Protein AF-A0ABD4Z8G9-F1 (afdb_monomer)

Organism: NCBI:txid3050454

Sequence (138 aa):
MVWISKREIAYYIILRKAFNNRTFNLGEALDILSLFGSKNIGRKTIKKLVKKGFIEKVDELNYNVVEIEKAFEKLLNQYMMQRLFKNLKSKGYNVKIDVKNNSIVLTTCDQTLEKVIKILNFISLSVECEEYPVSSTL

Radius of gyration: 20.99 Å; Cα contacts (8 Å, |Δi|>4): 150; chains: 1; bounding box: 60×24×59 Å

Mean predicted aligned error: 8.54 Å

Structure (mmCIF, N/CA/C/O backbone):
data_AF-A0ABD4Z8G9-F1
#
_entry.id   AF-A0ABD4Z8G9-F1
#
l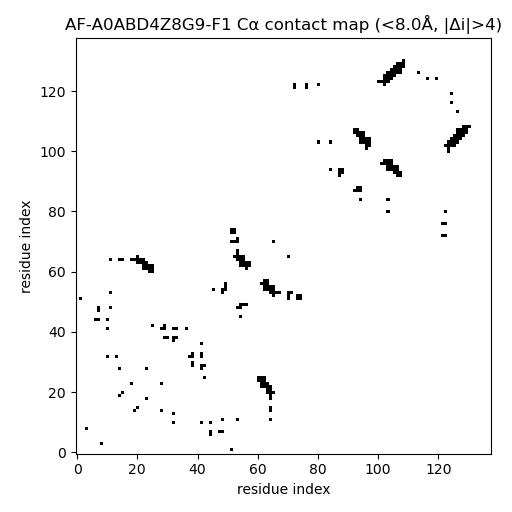oop_
_atom_site.group_PDB
_atom_site.id
_atom_site.type_symbol
_atom_site.label_atom_id
_atom_site.label_alt_id
_atom_site.label_comp_id
_atom_site.label_asym_id
_atom_site.label_entity_id
_atom_site.label_seq_id
_atom_site.pdbx_PDB_ins_code
_atom_site.Cartn_x
_atom_site.Cartn_y
_atom_site.Cartn_z
_atom_site.occupancy
_atom_site.B_iso_or_equiv
_atom_site.auth_seq_id
_atom_site.auth_comp_id
_atom_site.auth_asym_id
_atom_site.auth_atom_id
_atom_site.pdbx_PDB_model_num
ATOM 1 N N . MET A 1 1 ? 3.509 0.303 11.993 1.00 52.38 1 MET A N 1
ATOM 2 C CA . MET A 1 1 ? 2.725 0.991 10.942 1.00 52.38 1 MET A CA 1
ATOM 3 C C . MET A 1 1 ? 3.594 1.094 9.697 1.00 52.38 1 MET A C 1
ATOM 5 O O . MET A 1 1 ? 4.687 1.640 9.785 1.00 52.38 1 MET A O 1
ATOM 9 N N . VAL A 1 2 ? 3.195 0.485 8.578 1.00 62.44 2 VAL A N 1
ATOM 10 C CA . VAL A 1 2 ? 3.995 0.512 7.342 1.00 62.44 2 VAL A CA 1
ATOM 11 C C . VAL A 1 2 ? 3.710 1.827 6.620 1.00 62.44 2 VAL A C 1
ATOM 13 O O . VAL A 1 2 ? 2.725 1.942 5.903 1.00 62.44 2 VAL A O 1
ATOM 16 N N . TRP A 1 3 ? 4.549 2.838 6.838 1.00 81.75 3 TRP A N 1
ATOM 17 C CA . TRP A 1 3 ? 4.409 4.135 6.172 1.00 81.75 3 TRP A CA 1
ATOM 18 C C . TRP A 1 3 ? 4.888 4.072 4.716 1.00 81.75 3 TRP A C 1
ATOM 20 O O . TRP A 1 3 ? 5.807 3.310 4.395 1.00 81.75 3 TRP A O 1
ATOM 30 N N . ILE A 1 4 ? 4.284 4.864 3.827 1.00 89.31 4 ILE A N 1
ATOM 31 C CA . ILE A 1 4 ? 4.756 5.049 2.450 1.00 89.31 4 ILE A CA 1
ATOM 32 C C . ILE A 1 4 ? 5.826 6.151 2.401 1.00 89.31 4 ILE A C 1
ATOM 34 O O . ILE A 1 4 ? 5.638 7.271 2.862 1.00 89.31 4 ILE A O 1
ATOM 38 N N . SER A 1 5 ? 7.005 5.824 1.886 1.00 93.56 5 SER A N 1
ATOM 39 C CA . SER A 1 5 ? 8.129 6.756 1.773 1.00 93.56 5 SER A CA 1
ATOM 40 C C . SER A 1 5 ? 7.945 7.724 0.603 1.00 93.56 5 SER A C 1
ATOM 42 O O . SER A 1 5 ? 7.310 7.389 -0.395 1.00 93.56 5 SER A O 1
ATOM 44 N N . LYS A 1 6 ? 8.598 8.893 0.667 1.00 94.44 6 LYS A N 1
ATOM 45 C CA . LYS A 1 6 ? 8.582 9.895 -0.418 1.00 94.44 6 LYS A CA 1
ATOM 46 C C . LYS A 1 6 ? 8.962 9.301 -1.783 1.00 94.44 6 LYS A C 1
ATOM 48 O O . LYS A 1 6 ? 8.342 9.623 -2.787 1.00 94.44 6 LYS A O 1
ATOM 53 N N . ARG A 1 7 ? 9.944 8.390 -1.814 1.00 94.56 7 ARG A N 1
ATOM 54 C CA . ARG A 1 7 ? 10.370 7.700 -3.044 1.00 94.56 7 ARG A CA 1
ATOM 55 C C . ARG A 1 7 ? 9.288 6.779 -3.597 1.00 94.56 7 ARG A C 1
ATOM 57 O O . ARG A 1 7 ? 9.069 6.761 -4.799 1.00 94.56 7 ARG A O 1
ATOM 64 N N . GLU A 1 8 ? 8.635 6.006 -2.732 1.00 96.06 8 GLU A N 1
ATOM 65 C CA . GLU A 1 8 ? 7.536 5.129 -3.147 1.00 96.06 8 GLU A CA 1
ATOM 66 C C . GLU A 1 8 ? 6.378 5.945 -3.725 1.00 96.06 8 GLU A C 1
ATOM 68 O O . GLU A 1 8 ? 5.884 5.583 -4.786 1.00 96.06 8 GLU A O 1
ATOM 73 N N . ILE A 1 9 ? 6.016 7.070 -3.094 1.00 96.00 9 ILE A N 1
ATOM 74 C CA . ILE A 1 9 ? 5.004 7.998 -3.624 1.00 96.00 9 ILE A CA 1
ATOM 75 C C . ILE A 1 9 ? 5.425 8.521 -5.002 1.00 96.00 9 ILE A C 1
ATOM 77 O O . ILE A 1 9 ? 4.644 8.448 -5.945 1.00 96.00 9 ILE A O 1
ATOM 81 N N . ALA A 1 10 ? 6.660 9.013 -5.141 1.00 97.12 10 ALA A N 1
ATOM 82 C CA . ALA A 1 10 ? 7.152 9.542 -6.412 1.00 97.12 10 ALA A CA 1
ATOM 83 C C . ALA A 1 10 ? 7.095 8.486 -7.527 1.00 97.12 10 ALA A C 1
ATOM 85 O O . ALA A 1 10 ? 6.591 8.756 -8.613 1.00 97.12 10 ALA A O 1
ATOM 86 N N . TYR A 1 11 ? 7.552 7.264 -7.244 1.00 97.50 11 TYR A N 1
ATOM 87 C CA . TYR A 1 11 ? 7.546 6.177 -8.223 1.00 97.50 11 TYR A CA 1
ATOM 88 C C . TYR A 1 11 ? 6.119 5.747 -8.564 1.00 97.50 11 TYR A C 1
ATOM 90 O O . TYR A 1 11 ? 5.823 5.525 -9.732 1.00 97.50 11 TYR A O 1
ATOM 98 N N . TYR A 1 12 ? 5.217 5.689 -7.583 1.00 97.31 12 TYR A N 1
ATOM 99 C CA . TYR A 1 12 ? 3.798 5.449 -7.831 1.00 97.31 12 TYR A CA 1
ATOM 100 C C . TYR A 1 12 ? 3.193 6.507 -8.766 1.00 97.31 12 TYR A C 1
ATOM 102 O O . TYR A 1 12 ? 2.537 6.143 -9.738 1.00 97.31 12 TYR A O 1
ATOM 110 N N . ILE A 1 13 ? 3.457 7.799 -8.532 1.00 97.19 13 ILE A N 1
ATOM 111 C CA . ILE A 1 13 ? 2.956 8.888 -9.386 1.00 97.19 13 ILE A CA 1
ATOM 112 C C . ILE A 1 13 ? 3.489 8.749 -10.816 1.00 97.19 13 ILE A C 1
ATOM 114 O O . ILE A 1 13 ? 2.711 8.862 -11.762 1.00 97.19 13 ILE A O 1
ATOM 118 N N . ILE A 1 14 ? 4.786 8.467 -10.982 1.00 97.44 14 ILE A N 1
ATOM 119 C CA . ILE A 1 14 ? 5.402 8.254 -12.301 1.00 97.44 14 ILE A CA 1
ATOM 120 C C . ILE A 1 14 ? 4.717 7.091 -13.026 1.00 97.44 14 ILE A C 1
ATOM 122 O O . ILE A 1 14 ? 4.275 7.255 -14.161 1.00 97.44 14 ILE A O 1
ATOM 126 N N . LEU A 1 15 ? 4.567 5.942 -12.360 1.00 97.25 15 LEU A N 1
ATOM 127 C CA . LEU A 1 15 ? 3.907 4.771 -12.940 1.00 97.25 15 LEU A CA 1
ATOM 128 C C . LEU A 1 15 ? 2.438 5.060 -13.278 1.00 97.25 15 LEU A C 1
ATOM 130 O O . LEU A 1 15 ? 1.980 4.694 -14.356 1.00 97.25 15 LEU A O 1
ATOM 134 N N . ARG A 1 1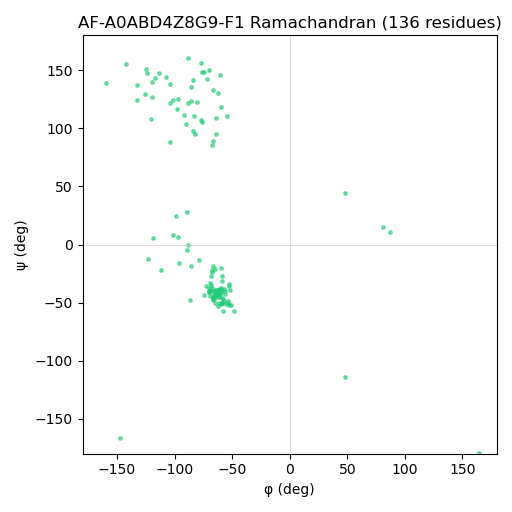6 ? 1.702 5.769 -12.410 1.00 96.25 16 ARG A N 1
ATOM 135 C CA . ARG A 1 16 ? 0.305 6.153 -12.666 1.00 96.25 16 ARG A CA 1
ATOM 136 C C . ARG A 1 16 ? 0.189 7.075 -13.877 1.00 96.25 16 ARG A C 1
ATOM 138 O O . ARG A 1 16 ? -0.743 6.925 -14.654 1.00 96.25 16 ARG A O 1
ATOM 145 N N . LYS A 1 17 ? 1.118 8.015 -14.058 1.00 96.06 17 LYS A N 1
ATOM 146 C CA . LYS A 1 17 ? 1.126 8.912 -15.224 1.00 96.06 17 LYS A CA 1
ATOM 147 C C . LYS A 1 17 ? 1.537 8.200 -16.511 1.00 96.06 17 LYS A C 1
ATOM 149 O O . LYS A 1 17 ? 0.980 8.513 -17.554 1.00 96.06 17 LYS A O 1
ATOM 154 N N . ALA A 1 18 ? 2.467 7.251 -16.432 1.00 96.31 18 ALA A N 1
ATOM 155 C CA . ALA A 1 18 ? 2.937 6.497 -17.589 1.00 96.31 18 ALA A CA 1
ATOM 156 C C . ALA A 1 18 ? 1.922 5.453 -18.075 1.00 96.31 18 ALA A C 1
ATOM 158 O O . ALA A 1 18 ? 1.703 5.316 -19.275 1.00 96.31 18 ALA A O 1
ATOM 159 N N . PHE A 1 19 ? 1.304 4.720 -17.147 1.00 95.56 19 PHE A N 1
ATOM 160 C CA . PHE A 1 19 ? 0.488 3.548 -17.473 1.00 95.56 19 PHE A CA 1
ATOM 161 C C . PHE A 1 19 ? -1.003 3.750 -17.196 1.00 95.56 19 PHE A C 1
ATOM 163 O O . PHE A 1 19 ? -1.831 3.090 -17.814 1.00 95.56 19 PHE A O 1
ATOM 170 N N . ASN A 1 20 ? -1.378 4.689 -16.324 1.00 88.62 20 ASN A N 1
ATOM 171 C CA . ASN A 1 20 ? -2.762 4.963 -15.937 1.00 88.62 20 ASN A CA 1
ATOM 172 C C . ASN A 1 20 ? -3.529 3.674 -15.567 1.00 88.62 20 ASN A C 1
ATOM 174 O O . ASN A 1 20 ? -3.174 3.027 -14.583 1.00 88.62 20 ASN A O 1
ATOM 178 N N . ASN A 1 21 ? -4.540 3.295 -16.357 1.00 85.25 21 ASN A N 1
ATOM 179 C CA . ASN A 1 21 ? -5.347 2.081 -16.173 1.00 85.25 21 ASN A CA 1
ATOM 180 C C . ASN A 1 21 ? -4.879 0.898 -17.044 1.00 85.25 21 ASN A C 1
ATOM 182 O O . ASN A 1 21 ? -5.555 -0.126 -17.106 1.00 85.25 21 ASN A O 1
ATOM 186 N N . ARG A 1 22 ? -3.752 1.036 -17.747 1.00 94.38 22 ARG A N 1
ATOM 187 C CA . ARG A 1 22 ? -3.174 -0.018 -18.579 1.00 94.38 22 ARG A CA 1
ATOM 188 C C . ARG A 1 22 ? -2.316 -0.951 -17.725 1.00 94.38 22 ARG A C 1
ATOM 190 O O . ARG A 1 22 ? -1.554 -0.503 -16.868 1.00 94.38 22 ARG A O 1
ATOM 197 N N . THR A 1 23 ? -2.387 -2.240 -18.035 1.00 96.38 23 THR A N 1
ATOM 198 C CA . THR A 1 23 ? -1.432 -3.235 -17.548 1.00 96.38 23 THR A CA 1
ATOM 199 C C . THR A 1 23 ? -0.047 -2.987 -18.131 1.00 96.38 23 THR A C 1
ATOM 201 O O . THR A 1 23 ? 0.103 -2.776 -19.336 1.00 96.38 23 THR A O 1
ATOM 204 N N . PHE A 1 24 ? 0.963 -3.019 -17.270 1.00 96.81 24 PHE A N 1
ATOM 205 C CA . PHE A 1 24 ? 2.360 -2.838 -17.643 1.00 96.81 24 PHE A CA 1
ATOM 206 C C . PHE A 1 24 ? 3.195 -4.022 -17.178 1.00 96.81 24 PHE A C 1
ATOM 208 O O . PHE A 1 24 ? 2.924 -4.615 -16.126 1.00 96.81 24 PHE A O 1
ATOM 215 N N . ASN A 1 25 ? 4.236 -4.349 -17.936 1.00 97.19 25 ASN A N 1
ATOM 216 C CA . ASN A 1 25 ? 5.181 -5.377 -17.522 1.00 97.19 25 ASN A CA 1
ATOM 217 C C . ASN A 1 25 ? 6.315 -4.785 -16.664 1.00 97.19 25 ASN A C 1
ATOM 219 O O . ASN A 1 25 ? 6.595 -3.581 -16.679 1.00 97.19 25 ASN A O 1
ATOM 223 N N . LEU A 1 26 ? 7.001 -5.639 -15.899 1.00 96.31 26 LEU A N 1
ATOM 224 C CA . LEU A 1 26 ? 8.090 -5.204 -15.021 1.00 96.31 26 LEU A CA 1
ATOM 225 C C . LEU A 1 26 ? 9.200 -4.462 -15.779 1.00 96.31 26 LEU A C 1
ATOM 227 O O . LEU A 1 26 ? 9.771 -3.523 -15.234 1.00 96.31 26 LEU A O 1
ATOM 231 N N . GLY A 1 27 ? 9.530 -4.898 -16.996 1.00 96.88 27 GLY A N 1
ATOM 232 C CA . GLY A 1 27 ? 10.587 -4.309 -17.818 1.00 96.88 27 GLY A CA 1
ATOM 233 C C . GLY A 1 27 ? 10.292 -2.853 -18.162 1.00 96.88 27 GLY A C 1
ATOM 234 O O . GLY A 1 27 ? 11.085 -1.982 -17.813 1.00 96.88 27 GLY A O 1
ATOM 235 N N . GLU A 1 28 ? 9.108 -2.591 -18.719 1.00 96.94 28 GLU A N 1
ATOM 236 C CA . GLU A 1 28 ? 8.621 -1.250 -19.071 1.00 96.94 28 GLU A CA 1
ATOM 237 C C . GLU A 1 28 ? 8.688 -0.299 -17.872 1.00 96.94 28 GLU A C 1
ATOM 239 O O . GLU A 1 28 ? 9.231 0.805 -17.955 1.00 96.94 28 GLU A O 1
ATOM 244 N N . ALA A 1 29 ? 8.187 -0.746 -16.716 1.00 97.31 29 ALA A N 1
ATOM 245 C CA . ALA A 1 29 ? 8.243 0.053 -15.499 1.00 97.31 29 ALA A CA 1
ATOM 246 C C . ALA A 1 29 ? 9.682 0.331 -15.051 1.00 97.31 29 ALA A C 1
ATOM 248 O O . ALA A 1 29 ? 9.987 1.440 -14.612 1.00 97.31 29 ALA A O 1
ATOM 249 N N . LEU A 1 30 ? 10.577 -0.656 -15.139 1.00 97.75 30 LEU A N 1
ATOM 250 C CA . LEU A 1 30 ? 11.975 -0.477 -14.754 1.00 97.75 30 LEU A CA 1
ATOM 251 C C . LEU A 1 30 ? 12.736 0.433 -15.711 1.00 97.75 30 LEU A C 1
ATOM 253 O O . LEU A 1 30 ? 13.609 1.157 -15.238 1.00 97.75 30 LEU A O 1
ATOM 257 N N . ASP A 1 31 ? 12.417 0.428 -17.000 1.00 97.81 31 ASP A N 1
ATOM 258 C CA . ASP A 1 31 ? 13.040 1.325 -17.970 1.00 97.81 31 ASP A CA 1
ATOM 259 C C . ASP A 1 31 ? 12.667 2.781 -17.671 1.00 97.81 31 ASP A C 1
ATOM 261 O O . ASP A 1 31 ? 13.561 3.618 -17.537 1.00 97.81 31 ASP A O 1
ATOM 265 N N . ILE A 1 32 ? 11.390 3.067 -17.391 1.00 97.44 32 ILE A N 1
ATOM 266 C CA . ILE A 1 32 ? 10.945 4.413 -16.987 1.00 97.44 32 ILE A CA 1
ATOM 267 C C . ILE A 1 32 ? 11.556 4.823 -15.643 1.00 97.44 32 ILE A C 1
ATOM 269 O O . ILE A 1 32 ? 12.123 5.908 -15.506 1.00 97.44 32 ILE A O 1
ATOM 273 N N . LEU A 1 33 ? 11.465 3.962 -14.626 1.00 97.44 33 LEU A N 1
ATOM 274 C CA . LEU A 1 33 ? 11.974 4.281 -13.289 1.00 97.44 33 LEU A CA 1
ATOM 275 C C . LEU A 1 33 ? 13.502 4.396 -13.253 1.00 97.44 33 LEU A C 1
ATOM 277 O O . LEU A 1 33 ? 14.030 5.054 -12.352 1.00 97.44 33 LEU A O 1
ATOM 281 N N . SER A 1 34 ? 14.208 3.790 -14.215 1.00 97.00 34 SER A N 1
ATOM 282 C CA . SER A 1 34 ? 15.668 3.864 -14.283 1.00 97.00 34 SER A CA 1
ATOM 283 C C . SER A 1 34 ? 16.196 5.278 -14.542 1.00 97.00 34 SER A C 1
ATOM 285 O O . SER A 1 34 ? 17.316 5.597 -14.149 1.00 97.00 34 SER A O 1
ATOM 287 N N . LEU A 1 35 ? 15.356 6.160 -15.094 1.00 96.38 35 LEU A N 1
ATOM 288 C CA . LEU A 1 35 ? 15.661 7.583 -15.262 1.00 96.38 35 LEU A CA 1
ATOM 289 C C . LEU A 1 35 ? 15.787 8.327 -13.919 1.00 96.38 35 LEU A C 1
ATOM 291 O O . LEU A 1 35 ? 16.374 9.403 -13.857 1.00 96.38 35 LEU A O 1
ATOM 295 N N . PHE A 1 36 ? 15.260 7.753 -12.832 1.00 95.06 36 PHE A N 1
ATOM 296 C CA . PHE A 1 36 ? 15.213 8.360 -11.497 1.00 95.06 36 PHE A CA 1
ATOM 297 C C . PHE A 1 36 ? 15.976 7.548 -10.435 1.00 95.06 36 PHE A C 1
ATOM 299 O O . PHE A 1 36 ? 15.883 7.837 -9.237 1.00 95.06 36 PHE A O 1
ATOM 306 N N . GLY A 1 37 ? 16.676 6.480 -10.822 1.00 93.44 37 GLY A N 1
ATOM 307 C CA . GLY A 1 37 ? 17.413 5.610 -9.904 1.00 93.44 37 GLY A CA 1
ATOM 308 C C . GLY A 1 37 ? 17.791 4.273 -10.533 1.00 93.44 37 GLY A C 1
ATOM 309 O O . GLY A 1 37 ? 17.484 3.996 -11.679 1.00 93.44 37 GLY A O 1
ATOM 310 N N . SER A 1 38 ? 18.460 3.388 -9.793 1.00 96.81 38 SER A N 1
ATOM 311 C CA . SER A 1 38 ? 18.841 2.089 -10.363 1.00 96.81 38 SER A CA 1
ATOM 312 C C . SER A 1 38 ? 17.632 1.168 -10.579 1.00 96.81 38 SER A C 1
ATOM 314 O O . SER A 1 38 ? 16.685 1.164 -9.784 1.00 96.81 38 SER A O 1
ATOM 316 N N . LYS A 1 39 ? 17.701 0.286 -11.590 1.00 96.50 39 LYS A N 1
ATOM 317 C CA . LYS A 1 39 ? 16.686 -0.766 -11.827 1.00 96.50 39 LYS A CA 1
ATOM 318 C C . LYS A 1 39 ? 16.434 -1.621 -10.574 1.00 96.50 39 LYS A C 1
ATOM 320 O O . LYS A 1 39 ? 15.299 -1.994 -10.281 1.00 96.50 39 LYS A O 1
ATOM 325 N N . ASN A 1 40 ? 17.467 -1.853 -9.761 1.00 96.94 40 ASN A N 1
ATOM 326 C CA . ASN A 1 40 ? 17.345 -2.547 -8.475 1.00 96.94 40 ASN A CA 1
ATOM 327 C C . ASN A 1 40 ? 16.471 -1.790 -7.465 1.00 96.94 40 ASN A C 1
ATOM 329 O O . ASN A 1 40 ? 15.667 -2.409 -6.760 1.00 96.94 40 ASN A O 1
ATOM 333 N N . ILE A 1 41 ? 16.606 -0.462 -7.386 1.00 96.12 41 ILE A N 1
ATOM 334 C CA . ILE A 1 41 ? 15.748 0.377 -6.541 1.00 96.12 41 ILE A CA 1
ATOM 335 C C . ILE A 1 41 ? 14.317 0.359 -7.080 1.00 96.12 41 ILE A C 1
ATOM 337 O O . ILE A 1 41 ? 13.402 0.120 -6.293 1.00 96.12 41 ILE A O 1
ATOM 341 N N . GLY A 1 42 ? 14.125 0.516 -8.395 1.00 97.12 42 GLY A N 1
ATOM 342 C CA . GLY A 1 42 ? 12.820 0.383 -9.056 1.00 97.12 42 GLY A CA 1
ATOM 343 C C . GLY A 1 42 ? 12.112 -0.918 -8.687 1.00 97.12 42 GLY A C 1
ATOM 344 O O . GLY A 1 42 ? 11.004 -0.894 -8.148 1.00 97.12 42 GLY A O 1
ATOM 345 N N . ARG A 1 43 ? 12.798 -2.056 -8.837 1.00 96.81 43 ARG A N 1
ATOM 346 C CA . ARG A 1 43 ? 12.247 -3.387 -8.534 1.00 96.81 43 ARG A CA 1
ATOM 347 C C . ARG A 1 43 ? 11.861 -3.528 -7.062 1.00 96.81 43 ARG A C 1
ATOM 349 O O . ARG A 1 43 ? 10.798 -4.063 -6.747 1.00 96.81 43 ARG A O 1
ATOM 356 N N . LYS A 1 44 ? 12.706 -3.045 -6.143 1.00 96.44 44 LYS A N 1
ATOM 357 C CA . LYS A 1 44 ? 12.399 -3.045 -4.702 1.00 96.44 44 LYS A CA 1
ATOM 358 C C . LYS A 1 44 ? 11.194 -2.157 -4.388 1.00 96.44 44 LYS A C 1
ATOM 360 O O . LYS A 1 44 ? 10.350 -2.561 -3.593 1.00 96.44 44 LYS A O 1
ATOM 365 N N . THR A 1 45 ? 11.102 -0.980 -5.001 1.00 96.88 45 THR A N 1
ATOM 366 C CA . THR A 1 45 ? 9.988 -0.047 -4.802 1.00 96.88 45 THR A CA 1
ATOM 367 C C . THR A 1 45 ? 8.675 -0.628 -5.317 1.00 96.88 45 THR A C 1
ATOM 369 O O 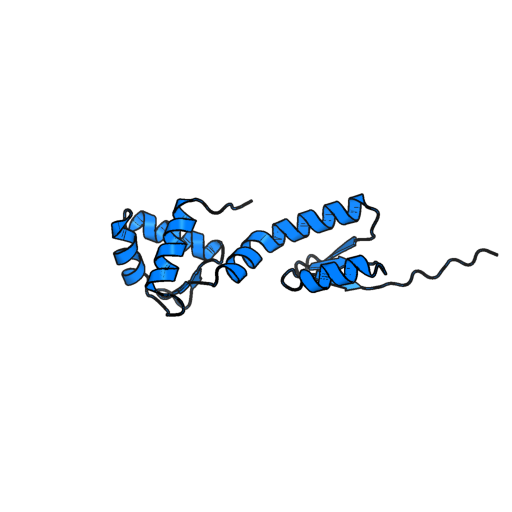. THR A 1 45 ? 7.706 -0.626 -4.565 1.00 96.88 45 THR A O 1
ATOM 372 N N . ILE A 1 46 ? 8.650 -1.221 -6.516 1.00 96.44 46 ILE A N 1
ATOM 373 C CA . ILE A 1 46 ? 7.458 -1.898 -7.059 1.00 96.44 46 ILE A CA 1
ATOM 374 C C . ILE A 1 46 ? 6.987 -2.998 -6.103 1.00 96.44 46 ILE A C 1
ATOM 376 O O . ILE A 1 46 ? 5.827 -3.003 -5.705 1.00 96.44 46 ILE A O 1
ATOM 380 N N . LYS A 1 47 ? 7.888 -3.870 -5.625 1.00 95.44 47 LYS A N 1
ATOM 381 C CA . LYS A 1 47 ? 7.531 -4.905 -4.633 1.00 95.44 47 LYS A CA 1
ATOM 382 C C . LYS A 1 47 ? 6.903 -4.323 -3.361 1.00 95.44 47 LYS A C 1
ATOM 384 O O . LYS A 1 47 ? 5.966 -4.903 -2.814 1.00 95.44 47 LYS A O 1
ATOM 389 N N . LYS A 1 48 ? 7.414 -3.189 -2.870 1.00 95.25 48 LYS A N 1
ATOM 390 C CA . LYS A 1 48 ? 6.850 -2.514 -1.691 1.00 95.25 48 LYS A CA 1
ATOM 391 C C . LYS A 1 48 ? 5.487 -1.891 -1.987 1.00 95.25 48 LYS A C 1
ATOM 393 O O . LYS A 1 48 ? 4.602 -2.011 -1.148 1.00 95.25 48 LYS A O 1
ATOM 398 N N . LEU A 1 49 ? 5.313 -1.268 -3.151 1.00 95.69 49 LEU A N 1
ATOM 399 C CA . LEU A 1 49 ? 4.030 -0.718 -3.595 1.00 95.69 49 LEU A CA 1
ATOM 400 C C . LEU A 1 49 ? 2.976 -1.821 -3.754 1.00 95.69 49 LEU A C 1
ATOM 402 O O . LEU A 1 49 ? 1.854 -1.632 -3.293 1.00 95.69 49 LEU A O 1
ATOM 406 N N . VAL A 1 50 ? 3.358 -2.995 -4.271 1.00 95.25 50 VAL A N 1
ATOM 407 C CA . VAL A 1 50 ? 2.490 -4.184 -4.320 1.00 95.25 50 VAL A CA 1
ATOM 408 C C . VAL A 1 50 ? 2.057 -4.608 -2.922 1.00 95.25 50 VAL A C 1
ATOM 410 O O . VAL A 1 50 ? 0.868 -4.712 -2.638 1.00 95.25 50 VAL A O 1
ATOM 413 N N . LYS A 1 51 ? 3.012 -4.769 -1.997 1.00 92.31 51 LYS A N 1
ATOM 414 C CA . LYS A 1 51 ? 2.704 -5.137 -0.606 1.00 92.31 51 LYS A CA 1
ATOM 415 C C . LYS A 1 51 ? 1.773 -4.128 0.084 1.00 92.31 51 LYS A C 1
ATOM 417 O O . LYS A 1 51 ? 1.010 -4.513 0.962 1.00 92.31 51 LYS A O 1
ATOM 422 N N . LYS A 1 52 ? 1.858 -2.847 -0.284 1.00 91.81 52 LYS A N 1
ATOM 423 C CA . LYS A 1 52 ? 1.040 -1.762 0.280 1.00 91.81 52 LYS A CA 1
ATOM 424 C C . LYS A 1 52 ? -0.282 -1.536 -0.461 1.00 91.81 52 LYS A C 1
ATOM 426 O O . LYS A 1 52 ? -1.059 -0.708 -0.009 1.00 91.81 52 LYS A O 1
ATOM 431 N N . GLY A 1 53 ? -0.538 -2.244 -1.562 1.00 92.50 53 GLY A N 1
ATOM 432 C CA . GLY A 1 53 ? -1.780 -2.123 -2.328 1.00 92.50 53 GLY A CA 1
ATOM 433 C C . GLY A 1 53 ? -1.848 -0.944 -3.303 1.00 92.50 53 GLY A C 1
ATOM 434 O O . GLY A 1 53 ? -2.930 -0.629 -3.769 1.00 92.50 53 GLY A O 1
ATOM 435 N N . PHE A 1 54 ? -0.721 -0.304 -3.623 1.00 95.25 54 PHE A N 1
ATOM 436 C CA . PHE A 1 54 ? -0.649 0.761 -4.641 1.00 95.25 54 PHE A CA 1
ATOM 437 C C . PHE A 1 54 ? -0.462 0.209 -6.060 1.00 95.25 54 PHE A C 1
ATOM 439 O O . PHE A 1 54 ? -0.673 0.908 -7.048 1.00 95.25 54 PHE A O 1
ATOM 446 N N . ILE A 1 55 ? -0.015 -1.042 -6.161 1.00 95.88 55 ILE A N 1
ATOM 447 C CA . ILE A 1 55 ? 0.130 -1.784 -7.410 1.00 95.88 55 ILE A CA 1
ATOM 448 C C . ILE A 1 55 ? -0.486 -3.159 -7.181 1.00 95.88 55 ILE A C 1
ATOM 450 O O . ILE A 1 55 ? -0.251 -3.782 -6.145 1.00 95.88 55 ILE A O 1
ATOM 454 N N . GLU A 1 56 ? -1.238 -3.649 -8.151 1.00 95.56 56 GLU A N 1
ATOM 455 C CA . GLU A 1 56 ? -1.745 -5.015 -8.162 1.00 95.56 56 GLU A CA 1
ATOM 456 C C . GLU A 1 56 ? -0.946 -5.860 -9.140 1.00 95.56 56 GLU A C 1
ATOM 458 O O . GLU A 1 56 ? -0.572 -5.410 -10.221 1.00 95.56 56 GLU A O 1
ATOM 463 N N . LYS A 1 57 ? -0.636 -7.086 -8.725 1.00 95.31 57 LYS A N 1
ATOM 464 C CA . LYS A 1 57 ? 0.049 -8.067 -9.560 1.00 95.31 57 LYS A CA 1
ATOM 465 C C . LYS A 1 57 ? -1.018 -8.845 -10.331 1.00 95.31 57 LYS A C 1
ATOM 467 O O . LYS A 1 57 ? -1.885 -9.438 -9.696 1.00 95.31 57 LYS A O 1
ATOM 472 N N . VAL A 1 58 ? -0.950 -8.818 -11.660 1.00 95.38 58 VAL A N 1
ATOM 473 C CA . VAL A 1 58 ? -1.872 -9.545 -12.551 1.00 95.38 58 VAL A CA 1
ATOM 474 C C . VAL A 1 58 ? -1.355 -10.965 -12.776 1.00 95.38 58 VAL A C 1
ATOM 476 O O . VAL A 1 58 ? -2.085 -11.930 -12.587 1.00 95.38 58 VAL A O 1
ATOM 479 N N . ASP A 1 59 ? -0.065 -11.092 -13.085 1.00 93.75 59 ASP A N 1
ATOM 480 C CA . ASP A 1 59 ? 0.655 -12.362 -13.198 1.00 93.75 59 ASP A CA 1
ATOM 481 C C . ASP A 1 59 ? 2.120 -12.183 -12.764 1.00 93.75 59 ASP A C 1
ATOM 483 O O . ASP A 1 59 ? 2.467 -11.195 -12.116 1.00 93.75 59 ASP A O 1
ATOM 487 N N . GLU A 1 60 ? 3.004 -13.141 -13.057 1.00 88.06 60 GLU A N 1
ATOM 488 C CA . GLU A 1 60 ? 4.411 -13.090 -12.647 1.00 88.06 60 GLU A CA 1
ATOM 489 C C . GLU A 1 60 ? 5.153 -11.803 -13.021 1.00 88.06 60 GLU A C 1
ATOM 491 O O . GLU A 1 60 ? 5.983 -11.347 -12.220 1.00 88.06 60 GLU A O 1
ATOM 496 N N . LEU A 1 61 ? 4.841 -11.215 -14.176 1.00 90.31 61 LEU A N 1
ATOM 497 C CA . LEU A 1 61 ? 5.571 -10.086 -14.753 1.00 90.31 61 LEU A CA 1
ATOM 498 C C . LEU A 1 61 ? 4.698 -8.861 -15.030 1.00 90.31 61 LEU A C 1
ATOM 500 O O . LEU A 1 61 ? 5.265 -7.791 -15.262 1.00 90.31 61 LEU A O 1
ATOM 504 N N . ASN A 1 62 ? 3.374 -8.988 -14.974 1.00 94.75 62 ASN A N 1
ATOM 505 C CA . ASN A 1 62 ? 2.431 -7.927 -15.301 1.00 94.75 62 ASN A CA 1
ATOM 506 C C . ASN A 1 62 ? 1.740 -7.344 -14.065 1.00 94.75 62 ASN A C 1
ATOM 508 O O . ASN A 1 62 ? 1.413 -8.043 -13.098 1.00 94.75 62 ASN A O 1
ATOM 512 N N . TYR A 1 63 ? 1.499 -6.036 -14.115 1.00 97.50 63 TYR A N 1
ATOM 513 C CA . TYR A 1 63 ? 0.993 -5.247 -13.002 1.00 97.50 63 TYR A CA 1
ATOM 514 C C . TYR A 1 63 ? -0.000 -4.179 -13.460 1.00 97.50 63 TYR A C 1
ATOM 516 O O . TYR A 1 63 ? 0.086 -3.675 -14.577 1.00 97.50 63 TYR A O 1
ATOM 524 N N . ASN A 1 64 ? -0.878 -3.773 -12.545 1.00 96.94 64 ASN A N 1
ATOM 525 C CA . ASN A 1 64 ? -1.774 -2.630 -12.697 1.00 96.94 64 ASN A CA 1
ATOM 526 C C . ASN A 1 64 ? -1.491 -1.595 -11.607 1.00 96.94 64 ASN A C 1
ATOM 528 O O . ASN A 1 64 ? -1.268 -1.947 -10.445 1.00 96.94 64 ASN A O 1
ATOM 532 N N . VAL A 1 65 ? -1.521 -0.309 -11.9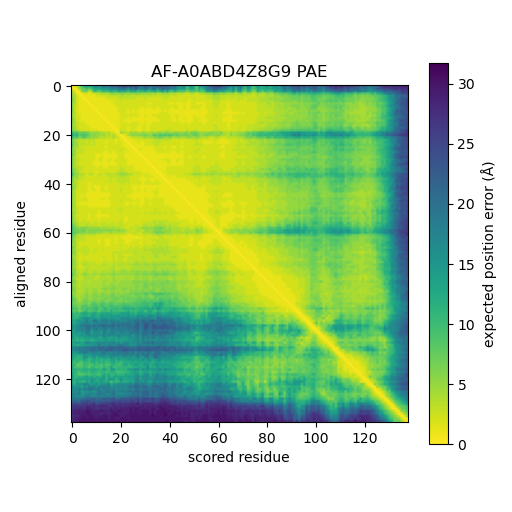61 1.00 96.56 65 VAL A N 1
ATOM 533 C CA . VAL A 1 65 ? -1.475 0.763 -10.959 1.00 96.56 65 VAL A CA 1
ATOM 534 C C . VAL A 1 65 ? -2.872 0.935 -10.372 1.00 96.56 65 VAL A C 1
ATOM 536 O O . VAL A 1 65 ? -3.820 1.195 -11.110 1.00 96.56 65 VAL A O 1
ATOM 539 N N . VAL A 1 66 ? -2.993 0.808 -9.052 1.00 94.81 66 VAL A N 1
ATOM 540 C CA . VAL A 1 66 ? -4.266 0.991 -8.342 1.00 94.81 66 VAL A CA 1
ATOM 541 C C . VAL A 1 66 ? -4.592 2.483 -8.268 1.00 94.81 66 VAL A C 1
ATOM 543 O O . VAL A 1 66 ? -3.689 3.314 -8.220 1.00 94.81 66 VAL A O 1
ATOM 546 N N . GLU A 1 67 ? -5.878 2.833 -8.271 1.00 92.81 67 GLU A N 1
ATOM 547 C CA . GLU A 1 67 ? -6.329 4.206 -8.018 1.00 92.81 67 GLU A CA 1
ATOM 548 C C . GLU A 1 67 ? -5.897 4.688 -6.631 1.00 92.81 67 GLU A C 1
ATOM 550 O O . GLU A 1 67 ? -5.821 3.911 -5.676 1.00 92.81 67 GLU A O 1
ATOM 555 N N . ILE A 1 68 ? -5.600 5.984 -6.519 1.00 91.50 68 ILE A N 1
ATOM 556 C CA . ILE A 1 68 ? -4.974 6.534 -5.314 1.00 91.50 68 ILE A CA 1
ATOM 557 C C . ILE A 1 68 ? -5.906 6.413 -4.108 1.00 91.50 68 ILE A C 1
ATOM 559 O O . ILE A 1 68 ? -5.449 6.045 -3.027 1.00 91.50 68 ILE A O 1
ATOM 563 N N . GLU A 1 69 ? -7.201 6.637 -4.318 1.00 89.38 69 GLU A N 1
ATOM 564 C CA . GLU A 1 69 ? -8.257 6.511 -3.320 1.00 89.38 69 GLU A CA 1
ATOM 565 C C . GLU A 1 69 ? -8.277 5.085 -2.757 1.00 89.38 69 GLU A C 1
ATOM 567 O O . GLU A 1 69 ? -8.008 4.890 -1.573 1.00 89.38 69 GLU A O 1
ATOM 572 N N . LYS A 1 70 ? -8.429 4.075 -3.622 1.00 88.75 70 LYS A N 1
ATOM 573 C CA . LYS A 1 70 ? -8.449 2.651 -3.236 1.00 88.75 70 LYS A CA 1
ATOM 574 C C . LYS A 1 70 ? -7.162 2.202 -2.543 1.00 88.75 70 LYS A C 1
ATOM 576 O O . LYS A 1 70 ? -7.193 1.442 -1.571 1.00 88.75 70 LYS A O 1
ATOM 581 N N . ALA A 1 71 ? -6.010 2.667 -3.026 1.00 90.56 71 ALA A N 1
ATOM 582 C CA . ALA A 1 71 ? -4.722 2.336 -2.427 1.00 90.56 71 ALA A CA 1
ATOM 583 C C . ALA A 1 71 ? -4.599 2.904 -1.002 1.00 90.56 71 ALA A C 1
ATOM 585 O O . ALA A 1 71 ? -4.137 2.206 -0.093 1.00 90.56 71 ALA A O 1
ATOM 586 N N . PHE A 1 72 ? -5.040 4.148 -0.784 1.00 89.31 72 PHE A N 1
ATOM 587 C CA . PHE A 1 72 ? -5.056 4.756 0.546 1.00 89.31 72 PHE A CA 1
ATOM 588 C C . PHE A 1 72 ? -6.098 4.136 1.465 1.00 89.31 72 PHE A C 1
ATOM 590 O O . PHE A 1 72 ? -5.771 3.891 2.625 1.00 89.31 72 PHE A O 1
ATOM 597 N N . GLU A 1 73 ? -7.296 3.832 0.967 1.00 85.81 73 GLU A N 1
ATOM 598 C CA . GLU A 1 73 ? -8.316 3.097 1.719 1.00 85.81 73 GLU A CA 1
ATOM 599 C C . GLU A 1 73 ? -7.719 1.801 2.270 1.00 85.81 73 GLU A C 1
ATOM 601 O O . GLU A 1 73 ? -7.708 1.595 3.483 1.00 85.81 73 GLU A O 1
ATOM 606 N N . LYS A 1 74 ? -7.086 0.987 1.418 1.00 83.06 74 LYS A N 1
ATOM 607 C CA . LYS A 1 74 ? -6.435 -0.265 1.830 1.00 83.06 74 LYS A CA 1
ATOM 608 C C . LYS A 1 74 ? -5.279 -0.051 2.810 1.00 83.06 74 LYS A C 1
ATOM 610 O O . LYS A 1 74 ? -5.162 -0.792 3.787 1.00 83.06 74 LYS A O 1
ATOM 615 N N . LEU A 1 75 ? -4.427 0.950 2.573 1.00 86.12 75 LEU A N 1
ATOM 616 C CA . LEU A 1 75 ? -3.286 1.260 3.443 1.00 86.12 75 LEU A CA 1
ATOM 617 C C . LEU A 1 75 ? -3.735 1.706 4.842 1.00 86.12 75 LEU A C 1
ATOM 619 O O . LEU A 1 75 ? -3.098 1.365 5.843 1.00 86.12 75 LEU A O 1
ATOM 623 N N . LEU A 1 76 ? -4.794 2.510 4.904 1.00 84.94 76 LEU A N 1
ATOM 624 C CA . LEU A 1 76 ? -5.227 3.199 6.114 1.00 84.94 76 LEU A CA 1
ATOM 625 C C . LEU A 1 76 ? -6.330 2.453 6.861 1.00 84.94 76 LEU A C 1
ATOM 627 O O . LEU A 1 76 ? -6.531 2.758 8.035 1.00 84.94 76 LEU A O 1
ATOM 631 N N . ASN A 1 77 ? -7.011 1.487 6.236 1.00 80.06 77 ASN A N 1
ATOM 632 C CA . ASN A 1 77 ? -8.172 0.796 6.803 1.00 80.06 77 ASN A CA 1
ATOM 633 C C . ASN A 1 77 ? -7.916 0.322 8.244 1.00 80.06 77 ASN A C 1
ATOM 635 O O . ASN A 1 77 ? -8.566 0.770 9.187 1.00 80.06 77 ASN A O 1
ATOM 639 N N . GLN A 1 78 ? -6.870 -0.486 8.450 1.00 78.06 78 GLN A N 1
ATOM 640 C CA . GLN A 1 78 ? -6.531 -1.013 9.776 1.00 78.06 78 GLN A CA 1
ATOM 641 C C . GLN A 1 78 ? -6.230 0.096 10.799 1.00 78.06 78 GLN A C 1
ATOM 643 O O . GLN A 1 78 ? -6.601 -0.015 11.968 1.00 78.06 78 GLN A O 1
ATOM 648 N N . TYR A 1 79 ? -5.569 1.175 10.371 1.00 83.00 79 TYR A N 1
ATOM 649 C CA . TYR A 1 79 ? -5.279 2.316 11.238 1.00 83.00 79 TYR A CA 1
ATOM 650 C C . TYR A 1 79 ? -6.562 3.054 11.641 1.00 83.00 79 TYR A C 1
ATOM 652 O O . TYR A 1 79 ? -6.764 3.327 12.827 1.00 83.00 79 TYR A O 1
ATOM 660 N N . MET A 1 80 ? -7.438 3.344 10.677 1.00 81.62 80 MET A N 1
ATOM 661 C CA . MET A 1 80 ? -8.711 4.025 10.921 1.00 81.62 80 MET A CA 1
ATOM 662 C C . MET A 1 80 ? -9.623 3.192 11.819 1.00 81.62 80 MET A C 1
ATOM 664 O O . MET A 1 80 ? -10.141 3.731 12.795 1.00 81.62 80 MET A O 1
ATOM 668 N N . MET A 1 81 ? -9.722 1.880 11.585 1.00 78.44 81 MET A N 1
ATOM 669 C CA . MET A 1 81 ? -10.457 0.957 12.456 1.00 78.44 81 MET A CA 1
ATOM 670 C C . MET A 1 81 ? -9.970 1.016 13.904 1.00 78.44 81 MET A C 1
ATOM 672 O O . MET A 1 81 ? -10.756 1.225 14.825 1.00 78.44 81 MET A O 1
ATOM 676 N N . GLN A 1 82 ? -8.659 0.889 14.127 1.00 80.50 82 GLN A N 1
ATOM 677 C CA . GLN A 1 82 ? -8.102 0.930 15.482 1.00 80.50 82 GLN A CA 1
ATOM 678 C C . GLN A 1 82 ? -8.357 2.269 16.177 1.00 80.50 82 GLN A C 1
ATOM 680 O O . GLN A 1 82 ? -8.606 2.302 17.385 1.00 80.50 82 GLN A O 1
ATOM 685 N N . ARG A 1 83 ? -8.274 3.379 15.435 1.00 84.69 83 ARG A N 1
ATOM 686 C CA . ARG A 1 83 ? -8.559 4.717 15.967 1.00 84.69 83 ARG A CA 1
ATOM 687 C C . ARG A 1 83 ? -10.028 4.876 16.325 1.00 84.69 83 ARG A C 1
ATOM 689 O O . ARG A 1 83 ? -10.320 5.340 17.426 1.00 84.69 83 ARG A O 1
ATOM 696 N N . LEU A 1 84 ? -10.923 4.461 15.436 1.00 80.75 84 LEU A N 1
ATOM 697 C CA . LEU A 1 84 ? -12.359 4.526 15.664 1.00 80.75 84 LEU A CA 1
ATOM 698 C C . LEU A 1 84 ? -12.754 3.682 16.878 1.00 80.75 84 LEU A C 1
ATOM 700 O O . LEU A 1 84 ? -13.364 4.211 17.800 1.00 80.75 84 LEU A O 1
ATOM 704 N N . PHE A 1 85 ? -12.312 2.423 16.941 1.00 79.69 85 PHE A N 1
ATOM 705 C CA . PHE A 1 85 ? -12.577 1.534 18.074 1.00 79.69 85 PHE A CA 1
ATOM 706 C C . PHE A 1 85 ? -12.162 2.159 19.413 1.00 79.69 85 PHE A C 1
ATOM 708 O O . PHE A 1 85 ? -12.955 2.212 20.353 1.00 79.69 85 PHE A O 1
ATOM 715 N N . LYS A 1 86 ? -10.928 2.677 19.498 1.00 83.44 86 LYS A N 1
ATOM 716 C CA . LYS A 1 86 ? -10.417 3.305 20.727 1.00 83.44 86 LYS A CA 1
ATOM 717 C C . LYS A 1 86 ? -11.247 4.521 21.138 1.00 83.44 86 LYS A C 1
ATOM 719 O O . LYS A 1 86 ? -11.580 4.640 22.312 1.00 83.44 86 LYS A O 1
ATOM 724 N N . ASN A 1 87 ? -11.593 5.382 20.181 1.00 85.94 87 ASN A N 1
ATOM 725 C CA . ASN A 1 87 ? -12.371 6.593 20.439 1.00 85.94 87 ASN A CA 1
ATOM 726 C C . ASN A 1 87 ? -13.814 6.287 20.863 1.00 85.94 87 ASN A C 1
ATOM 728 O O . ASN A 1 87 ? -14.364 6.979 21.716 1.00 85.94 87 ASN A O 1
ATOM 732 N N . LEU A 1 88 ? -14.436 5.262 20.279 1.00 81.88 88 LEU A N 1
ATOM 733 C CA . LEU A 1 88 ? -15.788 4.846 20.652 1.00 81.88 88 LEU A CA 1
ATOM 734 C C . LEU A 1 88 ? -15.798 4.221 22.047 1.00 81.88 88 LEU A C 1
ATOM 736 O O . LEU A 1 88 ? -16.597 4.624 22.891 1.00 81.88 88 LEU A O 1
ATOM 740 N N . LYS A 1 89 ? -14.832 3.347 22.346 1.00 82.00 89 LYS A N 1
ATOM 741 C CA . LYS A 1 89 ? -14.675 2.777 23.688 1.00 82.00 89 LYS A CA 1
ATOM 742 C C . LYS A 1 89 ? -14.438 3.856 24.751 1.00 82.00 89 LYS A C 1
ATOM 744 O O . LYS A 1 89 ? -15.042 3.796 25.815 1.00 82.00 89 LYS A O 1
ATOM 749 N N . SER A 1 90 ? -13.611 4.869 24.470 1.00 83.50 90 SER A N 1
ATOM 750 C CA . SER A 1 90 ? -13.366 5.970 25.420 1.00 83.50 90 SER A CA 1
ATOM 751 C C . SER A 1 90 ? -14.584 6.863 25.658 1.00 83.50 90 SER A C 1
ATOM 753 O O . SER A 1 90 ? -14.656 7.527 26.684 1.00 83.50 90 SER A O 1
ATOM 755 N N . LYS A 1 91 ? -15.526 6.896 24.711 1.00 84.19 91 LYS A N 1
ATOM 756 C CA . LYS A 1 91 ? -16.792 7.630 24.830 1.00 84.19 91 LYS A CA 1
ATOM 757 C C . LYS A 1 91 ? -17.910 6.804 25.484 1.00 84.19 91 LYS A C 1
ATOM 759 O O . LYS A 1 91 ? -19.008 7.320 25.635 1.00 84.19 91 LYS A O 1
ATOM 764 N N . GLY A 1 92 ? -17.642 5.551 25.866 1.00 80.62 92 GLY A N 1
ATOM 765 C CA . GLY A 1 92 ? -18.609 4.682 26.544 1.00 80.62 92 GLY A CA 1
ATOM 766 C C . GLY A 1 92 ? -19.520 3.872 25.618 1.00 80.62 92 GLY A C 1
ATOM 767 O O . GLY A 1 92 ? -20.466 3.260 26.101 1.00 80.62 92 GLY A O 1
ATOM 768 N N . TYR A 1 93 ? -19.252 3.830 24.308 1.00 79.94 93 TYR A N 1
ATOM 769 C CA . TYR A 1 93 ? -20.014 2.970 23.398 1.00 79.94 93 TYR A CA 1
ATOM 770 C C . TYR A 1 93 ? -19.658 1.491 23.615 1.00 79.94 93 TYR A C 1
ATOM 772 O O . TYR A 1 93 ? -18.484 1.144 23.794 1.00 79.94 93 TYR A O 1
ATOM 780 N N . ASN A 1 94 ? -20.658 0.610 23.524 1.00 73.31 94 ASN A N 1
ATOM 781 C CA . ASN A 1 94 ? -20.450 -0.837 23.495 1.00 73.31 94 ASN A CA 1
ATOM 782 C C . ASN A 1 94 ? -19.972 -1.266 22.101 1.00 73.31 94 ASN A C 1
ATOM 784 O O . ASN A 1 94 ? -20.724 -1.260 21.128 1.00 73.31 94 ASN A O 1
ATOM 788 N N . VAL A 1 95 ? -18.689 -1.624 22.000 1.00 75.69 95 VAL A N 1
ATOM 789 C CA . VAL A 1 95 ? -18.045 -2.007 20.735 1.00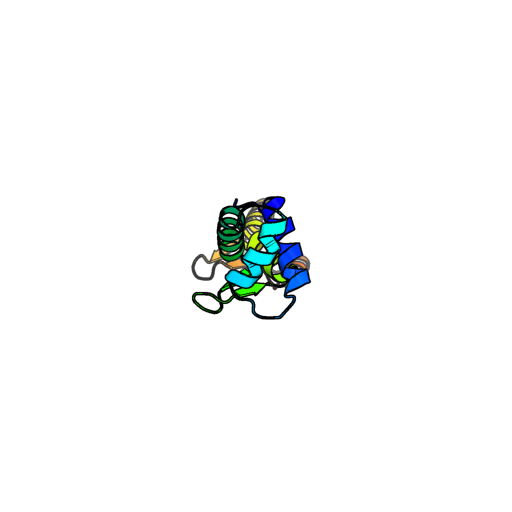 75.69 95 VAL A CA 1
ATOM 790 C C . VAL A 1 95 ? -17.380 -3.370 20.874 1.00 75.69 95 VAL A C 1
ATOM 792 O O . VAL A 1 95 ? -16.577 -3.579 21.790 1.00 75.69 95 VAL A O 1
ATOM 795 N N . LYS A 1 96 ? -17.655 -4.278 19.935 1.00 70.75 96 LYS A N 1
ATOM 796 C CA . LYS A 1 96 ? -16.997 -5.585 19.811 1.00 70.75 96 LYS A CA 1
ATOM 797 C C . LYS A 1 96 ? -16.173 -5.619 18.517 1.00 70.75 96 LYS A C 1
ATOM 799 O O . LYS A 1 96 ? -16.506 -4.975 17.530 1.00 70.75 96 LYS A O 1
ATOM 804 N N . ILE A 1 97 ? -15.056 -6.341 18.521 1.00 66.62 97 ILE A N 1
ATOM 805 C CA . ILE A 1 97 ? -14.254 -6.564 17.308 1.00 66.62 97 ILE A CA 1
ATOM 806 C C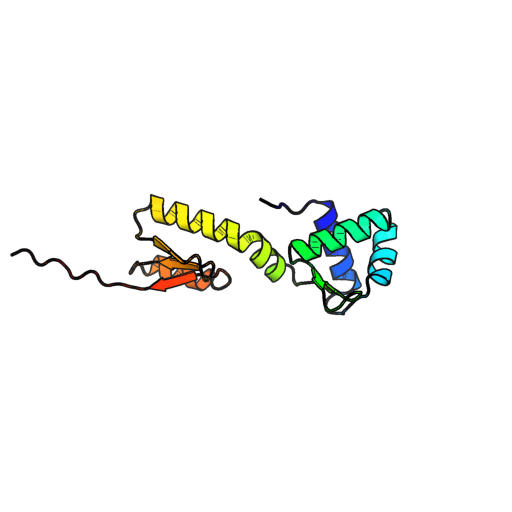 . ILE A 1 97 ? -14.521 -7.990 16.844 1.00 66.62 97 ILE A C 1
ATOM 808 O O . ILE A 1 97 ? -14.245 -8.927 17.595 1.00 66.62 97 ILE A O 1
ATOM 812 N N . ASP A 1 98 ? -15.001 -8.152 15.612 1.00 69.31 98 ASP A N 1
ATOM 813 C CA . ASP A 1 98 ? -15.021 -9.451 14.948 1.00 69.31 98 ASP A CA 1
ATOM 814 C C . ASP A 1 98 ? -13.716 -9.639 14.167 1.00 69.31 98 ASP A C 1
ATOM 816 O O . ASP A 1 98 ? -13.484 -9.085 13.087 1.00 69.31 98 ASP A O 1
ATOM 820 N N . VAL A 1 99 ? -12.844 -10.454 14.754 1.00 57.19 99 VAL A N 1
ATOM 821 C CA . VAL A 1 99 ? -11.522 -10.769 14.213 1.00 57.19 99 VAL A CA 1
ATOM 822 C C . VAL A 1 99 ? -11.622 -11.606 12.933 1.00 57.19 99 VAL A C 1
ATOM 824 O O . VAL A 1 99 ? -10.730 -11.502 12.091 1.00 57.19 99 VAL A O 1
ATOM 827 N N . LYS A 1 100 ? -12.688 -12.399 12.737 1.00 58.25 100 LYS A N 1
ATOM 828 C CA . LYS A 1 100 ? -12.805 -13.293 11.569 1.00 58.25 100 LYS A CA 1
ATOM 829 C C . LYS A 1 100 ? -12.990 -12.521 10.268 1.00 58.25 100 LYS A C 1
ATOM 831 O O . LYS A 1 100 ? -12.375 -12.873 9.267 1.00 58.25 100 LYS A O 1
ATOM 836 N N . ASN A 1 101 ? -13.769 -11.445 10.310 1.00 60.56 101 ASN A N 1
ATOM 837 C CA . ASN A 1 101 ? -14.049 -10.611 9.142 1.00 60.56 101 ASN A CA 1
ATOM 838 C C . ASN A 1 101 ? -13.219 -9.320 9.109 1.00 60.56 101 ASN A C 1
ATOM 840 O O . ASN A 1 101 ? -13.462 -8.457 8.268 1.00 60.56 101 ASN A O 1
ATOM 844 N N . ASN A 1 102 ? -12.242 -9.179 10.020 1.00 63.50 102 ASN A N 1
ATOM 845 C CA . ASN A 1 102 ? -11.484 -7.943 10.225 1.00 63.50 102 ASN A CA 1
ATOM 846 C C . ASN A 1 102 ? -12.424 -6.728 10.320 1.00 63.50 102 ASN A C 1
ATOM 848 O O . ASN A 1 102 ? -12.193 -5.704 9.677 1.00 63.50 102 ASN A O 1
ATOM 852 N N . SER A 1 103 ? -13.508 -6.891 11.083 1.00 67.38 103 SER A N 1
ATOM 853 C CA . SER A 1 103 ? -14.605 -5.933 11.147 1.00 67.38 103 SER A CA 1
ATOM 854 C C . SER A 1 103 ? -14.886 -5.476 12.570 1.00 67.38 103 SER A C 1
ATOM 856 O O . SER A 1 103 ? -14.626 -6.187 13.543 1.00 67.38 103 SER A O 1
ATOM 858 N N . ILE A 1 104 ? -15.380 -4.249 12.701 1.00 66.12 104 ILE A N 1
ATOM 859 C CA . ILE A 1 104 ? -15.853 -3.719 13.980 1.00 66.12 104 ILE A CA 1
ATOM 860 C C . ILE A 1 104 ? -17.364 -3.901 14.009 1.00 66.12 104 ILE A C 1
ATOM 862 O O . ILE A 1 104 ? -18.027 -3.405 13.104 1.00 66.12 104 ILE A O 1
ATOM 866 N N . VAL A 1 105 ? -17.865 -4.564 15.053 1.00 68.50 105 VAL A N 1
ATOM 867 C CA . VAL A 1 105 ? -19.292 -4.688 15.352 1.00 68.50 105 VAL A CA 1
ATOM 868 C C . VAL A 1 105 ? -19.646 -3.639 16.400 1.00 68.50 105 VAL A C 1
ATOM 870 O O . VAL A 1 105 ? -19.123 -3.640 17.521 1.00 68.50 105 VAL A O 1
ATOM 873 N N . LEU A 1 106 ? -20.510 -2.706 16.023 1.00 68.06 106 LEU A N 1
ATOM 874 C CA . LEU A 1 106 ? -20.994 -1.652 16.908 1.00 68.06 106 LEU A CA 1
ATOM 875 C C . LEU A 1 106 ? -22.386 -1.979 17.420 1.00 68.06 106 LEU A C 1
ATOM 877 O O . LEU A 1 106 ? -23.294 -2.132 16.611 1.00 68.06 106 LEU A O 1
ATOM 881 N N . THR A 1 107 ? -22.548 -2.006 18.745 1.00 67.19 107 THR A N 1
ATOM 882 C CA . THR A 1 107 ? -23.849 -2.174 19.394 1.00 67.19 107 THR A CA 1
ATOM 883 C C . THR A 1 107 ? -24.322 -0.837 19.945 1.00 67.19 107 THR A C 1
ATOM 885 O O . THR A 1 107 ? -23.987 -0.453 21.067 1.00 67.19 107 THR A O 1
ATOM 888 N N . THR A 1 108 ? -25.018 -0.060 19.111 1.00 65.81 108 THR A N 1
ATOM 889 C CA . THR A 1 108 ? -25.450 1.306 19.444 1.00 65.81 108 THR A CA 1
ATOM 890 C C . THR A 1 108 ? -26.607 1.774 18.565 1.00 65.81 108 THR A C 1
ATOM 892 O O . THR A 1 108 ? -26.577 1.561 17.361 1.00 65.81 108 THR A O 1
ATOM 895 N N . CYS A 1 109 ? -27.582 2.468 19.159 1.00 64.94 109 CYS A N 1
ATOM 896 C CA . CYS A 1 109 ? -28.729 3.066 18.459 1.00 64.94 109 CYS A CA 1
ATOM 897 C C . CYS A 1 109 ? -28.540 4.576 18.177 1.00 64.94 109 CYS A C 1
ATOM 899 O O . CYS A 1 109 ? -29.508 5.331 18.094 1.00 64.94 109 CYS A O 1
ATOM 901 N N . ASP A 1 110 ? -27.294 5.056 18.096 1.00 71.25 110 ASP A N 1
ATOM 902 C CA . ASP A 1 110 ? -26.976 6.470 17.861 1.00 71.25 110 ASP A CA 1
ATOM 903 C C . ASP A 1 110 ? -27.013 6.817 16.357 1.00 71.25 110 ASP A C 1
ATOM 905 O O . ASP A 1 110 ? -26.126 6.445 15.583 1.00 71.25 110 ASP A O 1
ATOM 909 N N . GLN A 1 111 ? -28.018 7.604 15.952 1.00 71.19 111 GLN A N 1
ATOM 910 C CA . GLN A 1 111 ? -28.230 8.055 14.567 1.00 71.19 111 GLN A CA 1
ATOM 911 C C . GLN A 1 111 ? -27.053 8.854 13.979 1.00 71.19 111 GLN A C 1
ATOM 913 O O . GLN A 1 111 ? -26.857 8.890 12.759 1.00 71.19 111 GLN A O 1
ATOM 918 N N . THR A 1 112 ? -26.261 9.528 14.817 1.00 73.00 112 THR A N 1
ATOM 919 C CA . THR A 1 112 ? -25.060 10.242 14.358 1.00 73.00 112 THR A CA 1
ATOM 920 C C . THR A 1 112 ? -23.989 9.243 13.943 1.00 73.00 112 THR A C 1
ATOM 922 O O . THR A 1 112 ? -23.327 9.426 12.917 1.00 73.00 112 THR A O 1
ATOM 925 N N . LEU A 1 113 ? -23.850 8.159 14.708 1.00 71.88 113 LEU A N 1
ATOM 926 C CA . LEU A 1 113 ? -22.909 7.088 14.409 1.00 71.88 113 LEU A CA 1
ATOM 927 C C . LEU A 1 113 ? -23.285 6.361 13.119 1.00 71.88 113 LEU A C 1
ATOM 929 O O . LEU A 1 113 ? -22.409 6.122 12.292 1.00 71.88 113 LEU A O 1
ATOM 933 N N . GLU A 1 114 ? -24.573 6.100 12.892 1.00 69.75 114 GLU A N 1
ATOM 934 C CA . GLU A 1 114 ? -25.049 5.495 11.642 1.00 69.75 114 GLU A CA 1
ATOM 935 C C . GLU A 1 114 ? -24.636 6.304 10.402 1.00 69.75 114 GLU A C 1
ATOM 937 O O . GLU A 1 114 ? -24.184 5.738 9.403 1.00 69.75 114 GLU A O 1
ATOM 942 N N . LYS A 1 115 ? -24.739 7.640 10.458 1.00 74.00 115 LYS A N 1
ATOM 943 C CA . LYS A 1 115 ? -24.301 8.521 9.359 1.00 74.00 115 LYS A CA 1
ATOM 944 C C . LYS A 1 115 ? -22.794 8.434 9.131 1.00 74.00 115 LYS A C 1
ATOM 946 O O . LYS A 1 115 ? -22.357 8.341 7.985 1.00 74.00 115 LYS A O 1
ATOM 951 N N . VAL A 1 116 ? -22.006 8.440 10.205 1.00 72.25 116 VAL A N 1
ATOM 952 C CA . VAL A 1 116 ? -20.542 8.307 10.126 1.00 72.25 116 VAL A CA 1
ATOM 953 C C . VAL A 1 116 ? -20.151 6.953 9.534 1.00 72.25 116 VAL A C 1
ATOM 955 O O . VAL A 1 116 ? -19.251 6.885 8.701 1.00 72.25 116 VAL A O 1
ATOM 958 N N . ILE A 1 117 ? -20.852 5.882 9.901 1.00 70.88 117 ILE A N 1
ATOM 959 C CA . ILE A 1 117 ? -20.563 4.530 9.415 1.00 70.88 117 ILE A CA 1
ATOM 960 C C . ILE A 1 117 ? -20.915 4.389 7.931 1.00 70.88 117 ILE A C 1
ATOM 962 O O . ILE A 1 117 ? -20.140 3.797 7.186 1.00 70.88 117 ILE A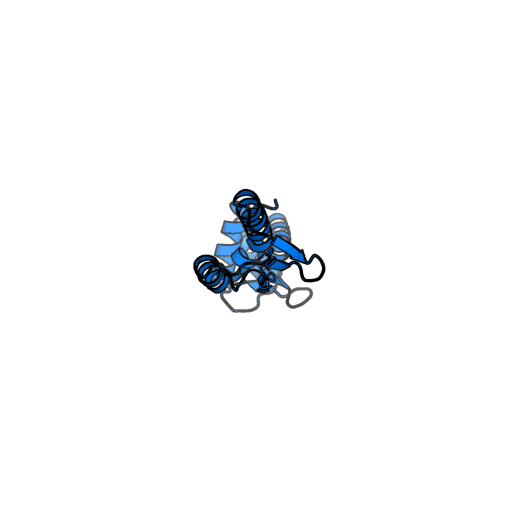 O 1
ATOM 966 N N . LYS A 1 118 ? -22.001 5.021 7.464 1.00 73.31 118 LYS A N 1
ATOM 967 C CA . LYS A 1 118 ? -22.317 5.101 6.024 1.00 73.31 118 LYS A CA 1
ATOM 968 C C . LYS A 1 118 ? -21.219 5.794 5.212 1.00 73.31 118 LYS A C 1
ATOM 970 O O . LYS A 1 118 ? -20.940 5.365 4.098 1.00 73.31 118 LYS A O 1
ATOM 975 N N . ILE A 1 119 ? -20.591 6.841 5.756 1.00 73.88 119 ILE A N 1
ATOM 976 C CA . ILE A 1 119 ? -19.454 7.525 5.109 1.00 73.88 119 ILE A CA 1
ATOM 977 C C . ILE A 1 119 ? -18.219 6.614 5.076 1.00 73.88 119 ILE A C 1
ATOM 979 O O . ILE A 1 119 ? -17.452 6.633 4.118 1.00 73.88 119 ILE A O 1
ATOM 983 N N . LEU A 1 120 ? -18.032 5.801 6.113 1.00 72.00 120 LEU A N 1
ATOM 984 C CA . LEU A 1 120 ? -16.915 4.871 6.258 1.00 72.00 120 LEU A CA 1
ATOM 985 C C . LEU A 1 120 ? -17.204 3.48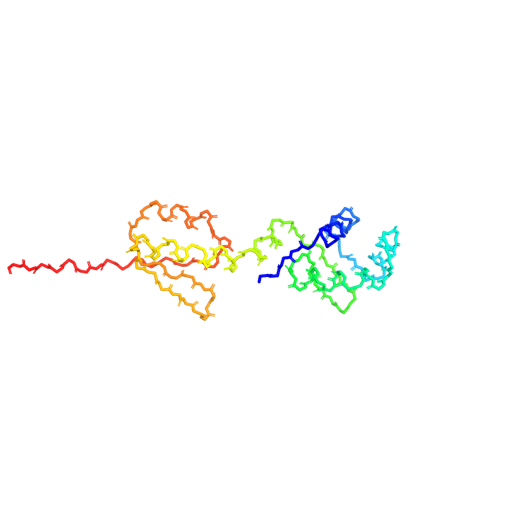5 5.655 1.00 72.00 120 LEU A C 1
ATOM 987 O O . LEU A 1 120 ? -16.620 2.503 6.099 1.00 72.00 120 LEU A O 1
ATOM 991 N N . ASN A 1 121 ? -18.068 3.386 4.642 1.00 69.50 121 ASN A N 1
ATOM 992 C CA . ASN A 1 121 ? -18.464 2.109 4.029 1.00 69.50 121 ASN A CA 1
ATOM 993 C C . ASN A 1 121 ? -17.301 1.301 3.413 1.00 69.50 121 ASN A C 1
ATOM 995 O O . ASN A 1 121 ? -17.422 0.095 3.218 1.00 69.50 121 ASN A O 1
ATOM 999 N N . PHE A 1 122 ? -16.181 1.955 3.105 1.00 65.69 122 PHE A N 1
ATOM 1000 C CA . PHE A 1 122 ? -14.950 1.336 2.609 1.00 65.69 122 PHE A CA 1
ATOM 1001 C C . PHE A 1 122 ? -14.113 0.689 3.730 1.00 65.69 122 PHE A C 1
ATOM 1003 O O . PHE A 1 122 ? -13.181 -0.073 3.467 1.00 65.69 122 PHE A O 1
ATOM 1010 N N . ILE A 1 123 ? -14.431 0.989 4.990 1.00 66.50 123 ILE A N 1
ATOM 1011 C CA . ILE A 1 123 ? -13.934 0.271 6.159 1.00 66.50 123 ILE A CA 1
ATOM 1012 C C . ILE A 1 123 ? -14.869 -0.917 6.391 1.00 66.50 123 ILE A C 1
ATOM 1014 O O . ILE A 1 123 ? -16.086 -0.776 6.341 1.00 66.50 123 ILE A O 1
ATOM 1018 N N . SER A 1 124 ? -14.310 -2.095 6.671 1.00 63.72 124 SER A N 1
ATOM 1019 C CA . SER A 1 124 ? -15.087 -3.286 7.033 1.00 63.72 124 SER A CA 1
ATOM 1020 C C . SER A 1 124 ? -15.761 -3.062 8.393 1.00 63.72 124 SER A C 1
ATOM 1022 O O . SER A 1 124 ? -15.183 -3.333 9.442 1.00 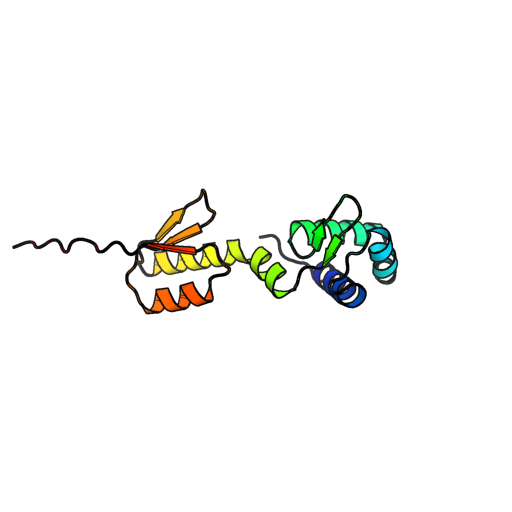63.72 124 SER A O 1
ATOM 1024 N N . LEU A 1 125 ? -16.964 -2.496 8.386 1.00 63.72 125 LEU A N 1
ATOM 1025 C CA . LEU A 1 125 ? -17.681 -2.057 9.580 1.00 63.72 125 LEU A CA 1
ATOM 1026 C C . LEU A 1 125 ? -19.118 -2.561 9.526 1.00 63.72 125 LEU A C 1
ATOM 1028 O O . LEU A 1 125 ? -19.830 -2.292 8.560 1.00 63.72 125 LEU A O 1
ATOM 1032 N N . SER A 1 126 ? -19.537 -3.284 10.560 1.00 58.84 126 SER A N 1
ATOM 1033 C CA . SER A 1 126 ? -20.914 -3.737 10.733 1.00 58.84 126 SER A CA 1
ATOM 1034 C C . SER A 1 126 ? -21.508 -3.125 11.999 1.00 58.84 126 SER A C 1
ATOM 1036 O O . SER A 1 126 ? -20.836 -2.902 13.006 1.00 58.84 126 SER A O 1
ATOM 1038 N N . VAL A 1 127 ? -22.789 -2.787 11.933 1.00 60.28 127 VAL A N 1
ATOM 1039 C CA . VAL A 1 127 ? -23.533 -2.214 13.056 1.00 60.28 127 VAL A CA 1
ATOM 1040 C C . VAL A 1 127 ? -24.667 -3.159 13.354 1.00 60.28 127 VAL A C 1
ATOM 1042 O O . VAL A 1 127 ? -25.428 -3.507 12.454 1.00 60.28 127 VAL A O 1
ATOM 1045 N N . GLU A 1 128 ? -24.762 -3.571 14.606 1.00 61.91 128 GLU A N 1
ATOM 1046 C CA . GLU A 1 128 ? -25.840 -4.409 15.103 1.00 61.91 128 GLU A CA 1
ATOM 1047 C C . GLU A 1 128 ? -26.530 -3.634 16.219 1.00 61.91 128 GLU A C 1
ATOM 1049 O O . GLU A 1 128 ? -25.970 -3.455 17.294 1.00 61.91 128 GLU A O 1
ATOM 1054 N N . CYS A 1 129 ? -27.741 -3.139 15.978 1.00 56.22 129 CYS A N 1
ATOM 1055 C CA . CYS A 1 129 ? -28.546 -2.572 17.054 1.00 56.22 129 CYS A CA 1
ATOM 1056 C C . CYS A 1 129 ? -29.128 -3.717 17.887 1.00 56.22 129 CYS A C 1
ATOM 1058 O O . CYS A 1 129 ? -30.073 -4.370 17.456 1.00 56.22 129 CYS A O 1
ATOM 1060 N N . GLU A 1 130 ? -28.589 -3.948 19.084 1.00 54.47 130 GLU A N 1
ATOM 1061 C CA . GLU A 1 130 ? -29.332 -4.656 20.127 1.00 54.47 130 GLU A CA 1
ATOM 1062 C C . GLU A 1 130 ? -30.057 -3.607 20.973 1.00 54.47 130 GLU A C 1
ATOM 1064 O O . GLU A 1 130 ? -29.431 -2.821 21.692 1.00 54.47 130 GLU A O 1
ATOM 1069 N N . GLU A 1 131 ? -31.386 -3.581 20.880 1.00 47.44 131 GLU A N 1
ATOM 1070 C CA . GLU A 1 131 ? -32.211 -2.955 21.908 1.00 47.44 131 GLU A CA 1
ATOM 1071 C C . GLU A 1 131 ? -32.004 -3.756 23.195 1.00 47.44 131 GLU A C 1
ATOM 1073 O O . GLU A 1 131 ? -32.433 -4.905 23.307 1.00 47.44 131 GLU A O 1
ATOM 1078 N N . TYR A 1 132 ? -31.307 -3.175 24.173 1.00 45.97 132 TYR A N 1
ATOM 1079 C CA . TYR A 1 132 ? -31.316 -3.762 25.505 1.00 45.97 132 TYR A CA 1
ATOM 1080 C C . TYR A 1 132 ? -32.757 -3.721 26.026 1.00 45.97 132 TYR A C 1
ATOM 1082 O O . TYR A 1 132 ? -33.369 -2.648 25.992 1.00 45.97 132 TYR A O 1
ATOM 1090 N N . PRO A 1 133 ? -33.303 -4.838 26.540 1.00 39.25 133 PRO A N 1
ATOM 1091 C CA . PRO A 1 133 ? -34.565 -4.787 27.250 1.00 39.25 133 PRO A CA 1
ATOM 1092 C C . PRO A 1 133 ? -34.371 -3.841 28.431 1.00 39.25 133 PRO A C 1
ATOM 1094 O O . PRO A 1 133 ? -33.509 -4.059 29.286 1.00 39.25 133 PRO A O 1
ATOM 1097 N N . VAL A 1 134 ? -35.146 -2.757 28.442 1.00 41.12 134 VAL A N 1
ATOM 1098 C CA . VAL A 1 134 ? -35.257 -1.866 29.591 1.00 41.12 134 VAL A CA 1
ATOM 1099 C C . VAL A 1 134 ? -35.647 -2.758 30.762 1.00 41.12 134 VAL A C 1
ATOM 1101 O O . VAL A 1 134 ? -36.738 -3.322 30.774 1.00 41.12 134 VAL A O 1
ATOM 1104 N N . SER A 1 135 ? -34.736 -2.952 31.714 1.00 43.12 135 SER A N 1
ATOM 1105 C CA . SER A 1 135 ? -35.051 -3.634 32.959 1.00 43.12 135 SER A CA 1
ATOM 1106 C C . SER A 1 135 ? -36.078 -2.779 33.693 1.00 43.12 135 SER A C 1
ATOM 1108 O O . SER A 1 135 ? -35.731 -1.809 34.366 1.00 43.12 135 SER A O 1
ATOM 1110 N N . SER A 1 136 ? -37.351 -3.108 33.505 1.00 42.53 136 SER A N 1
ATOM 1111 C CA . SER A 1 136 ? -38.466 -2.607 34.290 1.00 42.53 136 SER A CA 1
ATOM 1112 C C . SER A 1 136 ? -38.343 -3.176 35.701 1.00 42.53 136 SER A C 1
ATOM 1114 O O . SER A 1 136 ? -38.890 -4.234 36.005 1.00 42.53 136 SER A O 1
ATOM 1116 N N . THR A 1 137 ? -37.581 -2.506 36.557 1.00 39.72 137 THR A N 1
ATOM 1117 C CA . THR A 1 137 ? -37.703 -2.678 38.006 1.00 39.72 137 THR A CA 1
ATOM 1118 C C . THR A 1 137 ? -38.829 -1.774 38.493 1.00 39.72 137 THR A C 1
ATOM 1120 O O . THR A 1 137 ? -38.640 -0.565 38.634 1.00 39.72 137 THR A O 1
ATOM 1123 N N . LEU A 1 138 ? -40.005 -2.393 38.640 1.00 38.16 138 LEU A N 1
ATOM 1124 C CA . LEU A 1 138 ? -41.047 -2.026 39.602 1.00 38.16 138 LEU A CA 1
ATOM 1125 C C . LEU A 1 138 ? -40.546 -2.276 41.029 1.00 38.16 138 LEU A C 1
ATOM 1127 O O . LEU A 1 138 ? -39.777 -3.251 41.205 1.00 38.16 138 LEU A O 1
#

Nearest PDB structures (foldseek):
  7oz3-assembly1_D  TM=4.429E-01  e=2.008E-02  Streptococcus agalactiae
  8ftv-assembly1_A-2  TM=4.513E-01  e=1.359E-01  Streptomyces griseoviridis
  8rpr-assembly1_A  TM=4.631E-01  e=1.448E-01  Streptomyces griseoviridis
  3sxy-assembly1_B  TM=5.390E-01  e=4.562E-01  Thermotoga maritima
  4p9u-assembly2_A  TM=5.268E-01  e=1.348E+00  Vibrio cholerae

Secondary structure (DSSP, 8-state):
--PPPHHHHHHHHHHHHHHTTS-EEHHHHHHHHHTTS-HHHHHHHHHHHHHHTSEEE-SSSEEEEPPHHHHHHHHHHHHHHHHHHHHHHHTT-EEEEETTTTEEEEE---HHHHHHHHHTTTS-EEE-----------

Foldseek 3Di:
DDDQDPLLVVLLVQCCVVAPFHKDFLVVSLVSCCVVHHSVVSVVSQVVCCVQVQWPDPDPTIIGGDDPVLSCLSNCLLVVVVVVVVVCVVVPFDWDQDPVQREIEGADPDPVVVVVVVVVVSHRYHYDHDDDPPPPDD

pLDDT: mean 81.82, std 16.09, range [38.16, 97.81]

Solvent-accessible surface area (backbone atoms only — not comparable to full-atom values): 8010 Å² total; per-residue (Å²): 131,92,76,85,48,74,65,49,53,52,51,49,52,51,50,36,72,74,42,41,92,43,76,42,44,57,64,63,53,27,60,63,40,37,80,79,44,54,50,68,56,36,53,54,42,51,55,51,33,36,76,48,44,42,26,44,76,76,53,100,54,33,30,35,50,45,58,68,66,62,15,47,48,63,60,40,37,68,59,52,51,54,50,50,52,53,54,40,49,75,72,69,50,54,70,49,76,42,75,90,74,67,23,42,37,34,47,58,90,52,69,69,55,54,54,53,48,63,75,43,62,90,38,60,66,46,75,47,70,69,82,74,80,78,81,80,79,126